Protein AF-A0A7Y5T7Y7-F1 (afdb_monomer)

Radius of gyration: 18.77 Å; Cα contacts (8 Å, |Δi|>4): 99; chains: 1; bounding box: 41×25×49 Å

Solvent-accessible surface area (backbone atoms only — not comparable to full-atom values): 6641 Å² total; per-residue (Å²): 100,53,98,86,39,34,34,74,45,73,73,68,76,51,63,63,71,67,48,36,70,81,38,70,51,68,69,60,36,52,52,50,70,69,69,60,67,64,47,48,48,66,68,77,69,56,80,81,86,75,62,89,66,59,87,74,51,60,37,68,46,81,32,44,36,73,90,41,55,69,57,53,51,53,39,47,75,70,59,25,42,71,49,72,44,92,44,49,95,63,30,68,75,76,43,46,64,69,50,46,50,50,66,74,70,52,72,59,66

Nearest PDB structures (foldseek):
  6vh5-assembly1_C  TM=4.981E-01  e=1.966E+00  Brucella abortus 2308
  3cq5-assembly2_C  TM=6.087E-01  e=5.680E+00  unclassified

pLDDT: mean 92.44, std 6.22, range [58.44, 97.88]

Sequence (109 aa):
ADADGLLPPWTEWWPSEDTAVLLPDGTVRAAVEREQ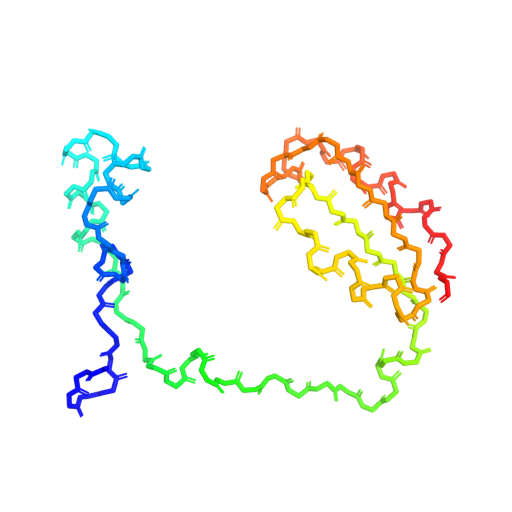RRLPLAYFEAAVPSPPGWRDLPAAYLAFGEAYAEETARARASGWRVEVLPGEHLHLVVDPEAVADFVVDAPAG

Secondary structure (DSSP, 8-state):
--TTSBPPPGGGSS-HHHHHHH--SHHHHHHHHHHPPP-BHHHHSPPPPPPTTGGGS--EEEEESGGGHHHHHHHHHTT-EEEEES--TTHHHH-HHHHHHHHHH----

Mean predicted aligned error: 5.29 Å

Foldseek 3Di:
DPPVQWDQFPCPPDPVVVSCVVVVDPVSVVVCNVPTDTDGPCVVVDDDDDPPCNLVDFAAEEAAPCPCVVVQVVCVVSVWHYDYDPHDPVRCVVCVPVVVCCVVPGDGD

Structure (mmCIF, N/CA/C/O backbone):
data_AF-A0A7Y5T7Y7-F1
#
_entry.id   AF-A0A7Y5T7Y7-F1
#
loop_
_atom_site.group_PDB
_atom_site.id
_atom_site.type_symbol
_atom_site.label_atom_id
_atom_site.label_alt_id
_atom_site.label_comp_id
_atom_site.label_asym_id
_atom_site.label_entity_id
_atom_site.label_seq_id
_atom_site.pdbx_PDB_ins_code
_atom_site.Cartn_x
_atom_site.Cartn_y
_atom_site.Cartn_z
_atom_site.occupancy
_atom_site.B_iso_or_equiv
_atom_site.auth_seq_id
_atom_site.auth_comp_id
_atom_site.auth_asym_id
_atom_site.auth_atom_id
_atom_site.pdbx_PDB_model_num
ATOM 1 N N . ALA A 1 1 ? -5.429 -4.605 -21.179 1.00 90.50 1 ALA A N 1
ATOM 2 C CA . ALA A 1 1 ? -4.844 -5.960 -21.206 1.00 90.50 1 ALA A CA 1
ATOM 3 C C . ALA A 1 1 ? -4.756 -6.430 -22.652 1.00 90.50 1 ALA A C 1
ATOM 5 O O . ALA A 1 1 ? -5.496 -5.904 -23.478 1.00 90.50 1 ALA A O 1
ATOM 6 N N . ASP A 1 2 ? -3.846 -7.350 -22.964 1.00 96.12 2 ASP A N 1
ATOM 7 C CA . ASP A 1 2 ? -3.784 -7.996 -24.280 1.00 96.12 2 ASP A CA 1
ATOM 8 C C . ASP A 1 2 ? -4.859 -9.091 -24.437 1.00 96.12 2 ASP A C 1
ATOM 10 O O . ASP A 1 2 ? -5.744 -9.236 -23.590 1.00 96.12 2 ASP A O 1
ATOM 14 N N . ALA A 1 3 ? -4.793 -9.851 -25.534 1.00 96.62 3 ALA A N 1
ATOM 15 C CA . ALA A 1 3 ? -5.730 -10.937 -25.825 1.00 96.62 3 ALA A CA 1
ATOM 16 C C . ALA A 1 3 ? -5.696 -12.079 -24.789 1.00 96.62 3 ALA A C 1
ATOM 18 O O . ALA A 1 3 ? -6.695 -12.778 -24.639 1.00 96.62 3 ALA A O 1
ATOM 19 N N . ASP A 1 4 ? -4.593 -12.226 -24.050 1.00 96.06 4 ASP A N 1
ATOM 20 C CA . ASP A 1 4 ? -4.425 -13.220 -22.984 1.00 96.06 4 ASP A CA 1
ATOM 21 C C . ASP A 1 4 ? -4.835 -12.670 -21.603 1.00 96.06 4 ASP A C 1
ATOM 23 O O . ASP A 1 4 ? -4.689 -13.340 -20.579 1.00 96.06 4 ASP A O 1
ATOM 27 N N . GLY A 1 5 ? -5.353 -11.437 -21.544 1.00 97.25 5 GLY A N 1
ATOM 28 C CA . GLY A 1 5 ? -5.786 -10.798 -20.303 1.00 97.25 5 GLY A CA 1
ATOM 29 C C . GLY A 1 5 ? -4.637 -10.279 -19.435 1.00 97.25 5 GLY A C 1
ATOM 30 O O . GLY A 1 5 ? -4.870 -9.886 -18.290 1.00 97.25 5 GLY A O 1
ATOM 31 N N . LEU A 1 6 ? -3.410 -10.224 -19.958 1.00 97.88 6 LEU A N 1
ATOM 32 C CA . LEU A 1 6 ? -2.242 -9.714 -19.245 1.00 97.88 6 LEU A CA 1
ATOM 33 C C . LEU A 1 6 ? -2.106 -8.200 -19.433 1.00 97.88 6 LEU A C 1
ATOM 35 O O . LEU A 1 6 ? -2.220 -7.662 -20.539 1.00 97.88 6 LEU A O 1
ATOM 39 N N . LEU A 1 7 ? -1.824 -7.486 -18.347 1.00 97.31 7 LEU A N 1
ATOM 40 C CA . LEU A 1 7 ? -1.455 -6.074 -18.410 1.00 97.31 7 LEU A CA 1
ATOM 41 C C . LEU A 1 7 ? -0.056 -5.907 -19.026 1.00 97.31 7 LEU A C 1
ATOM 43 O O . LEU A 1 7 ? 0.743 -6.856 -19.023 1.00 97.31 7 LEU A O 1
ATOM 47 N N . PRO A 1 8 ? 0.260 -4.728 -19.596 1.00 95.69 8 PRO A N 1
ATOM 48 C CA . PRO A 1 8 ? 1.652 -4.388 -19.850 1.00 95.69 8 PRO A CA 1
ATOM 49 C C . PRO A 1 8 ? 2.433 -4.426 -18.526 1.00 95.69 8 PRO A C 1
ATOM 51 O O . PRO A 1 8 ? 1.829 -4.432 -17.446 1.00 95.69 8 PRO A O 1
ATOM 54 N N . PRO A 1 9 ? 3.764 -4.499 -18.568 1.00 95.19 9 PRO A N 1
ATOM 55 C CA . PRO A 1 9 ? 4.556 -4.392 -17.356 1.00 95.19 9 PRO A CA 1
ATOM 56 C C . PRO A 1 9 ? 4.317 -3.069 -16.612 1.00 95.19 9 PRO A C 1
ATOM 58 O O . PRO A 1 9 ? 3.929 -2.074 -17.222 1.00 95.19 9 PRO A O 1
ATOM 61 N N . TRP A 1 10 ? 4.533 -3.051 -15.295 1.00 93.88 10 TRP A N 1
ATOM 62 C CA . TRP A 1 10 ? 4.133 -1.908 -14.463 1.00 93.88 10 TRP A CA 1
ATOM 63 C C . TRP A 1 10 ? 4.882 -0.614 -14.801 1.00 93.88 10 TRP A C 1
ATOM 65 O O . TRP A 1 10 ? 4.318 0.466 -14.650 1.00 93.88 10 TRP A O 1
ATOM 75 N N . THR A 1 11 ? 6.107 -0.706 -15.327 1.00 93.94 11 THR A N 1
ATOM 76 C CA . THR A 1 11 ? 6.885 0.461 -15.776 1.00 93.94 11 THR A CA 1
ATOM 77 C C . THR A 1 11 ? 6.258 1.190 -16.969 1.00 93.94 11 THR A C 1
ATOM 79 O O . THR A 1 11 ? 6.664 2.302 -17.280 1.00 93.94 11 THR A O 1
ATOM 82 N N . GLU A 1 12 ? 5.283 0.576 -17.647 1.00 94.06 12 GLU A N 1
ATOM 83 C CA . GLU A 1 12 ? 4.546 1.160 -18.776 1.00 94.06 12 GLU A CA 1
ATOM 84 C C . GLU A 1 12 ? 3.142 1.654 -18.383 1.00 94.06 12 GLU A C 1
ATOM 86 O O . GLU A 1 12 ? 2.377 2.094 -19.240 1.00 94.06 12 GLU A O 1
ATOM 91 N N . TRP A 1 13 ? 2.750 1.555 -17.107 1.00 93.31 13 TRP A N 1
ATOM 92 C CA . TRP A 1 13 ? 1.417 1.993 -16.662 1.00 93.31 13 TRP A CA 1
ATOM 93 C C . TRP A 1 13 ? 1.299 3.512 -16.545 1.00 93.31 13 TRP A C 1
ATOM 95 O O . TRP A 1 13 ? 0.198 4.055 -16.629 1.00 93.31 13 TRP A O 1
ATOM 105 N N . TRP A 1 14 ? 2.435 4.180 -16.374 1.00 91.38 14 TRP A N 1
ATOM 106 C CA . TRP A 1 14 ? 2.567 5.628 -16.304 1.00 91.38 14 TRP A CA 1
ATOM 107 C C . TRP A 1 14 ? 3.475 6.127 -17.428 1.00 91.38 14 TRP A C 1
ATOM 109 O O . TRP A 1 14 ? 4.205 5.334 -18.033 1.00 91.38 14 TRP A O 1
ATOM 119 N N . PRO A 1 15 ? 3.462 7.437 -17.713 1.00 93.19 15 PRO A N 1
ATOM 120 C CA . PRO A 1 15 ? 4.460 8.044 -18.576 1.00 93.19 15 PRO A CA 1
ATOM 121 C C . PRO A 1 15 ? 5.891 7.702 -18.130 1.00 93.19 15 PRO A C 1
ATOM 123 O O . PRO A 1 15 ? 6.197 7.570 -16.941 1.00 93.19 15 PRO A O 1
ATOM 126 N N . SER A 1 16 ? 6.788 7.547 -19.103 1.00 89.00 16 SER A N 1
ATOM 127 C CA . SER A 1 16 ? 8.169 7.109 -18.856 1.00 89.00 16 SER A CA 1
ATOM 128 C C . SER A 1 16 ? 8.946 8.055 -17.934 1.00 89.00 16 SER A C 1
ATOM 130 O O . SER A 1 16 ? 9.820 7.617 -17.189 1.00 89.00 16 SER A O 1
ATOM 132 N N . GLU A 1 17 ? 8.613 9.343 -17.970 1.00 91.88 17 GLU A N 1
ATOM 133 C CA . GLU A 1 17 ? 9.179 10.401 -17.143 1.00 91.88 17 GLU A CA 1
ATOM 134 C C . GLU A 1 17 ? 8.902 10.189 -15.652 1.00 91.88 17 GLU A C 1
ATOM 136 O O . GLU A 1 17 ? 9.811 10.378 -14.847 1.00 91.88 17 GLU A O 1
ATOM 141 N N . ASP A 1 18 ? 7.713 9.704 -15.287 1.00 91.50 18 ASP A N 1
ATOM 142 C CA . ASP A 1 18 ? 7.339 9.450 -13.893 1.00 91.50 18 ASP A CA 1
ATOM 143 C C . ASP A 1 18 ? 8.122 8.253 -13.342 1.00 91.50 18 ASP A C 1
ATOM 145 O O . ASP A 1 18 ? 8.667 8.283 -12.237 1.00 91.50 18 ASP A O 1
ATOM 149 N N . THR A 1 19 ? 8.271 7.207 -14.158 1.00 89.88 19 THR A N 1
ATOM 150 C CA . THR A 1 19 ? 9.035 6.009 -13.780 1.00 89.88 19 THR A CA 1
ATOM 151 C C . THR A 1 19 ? 10.545 6.283 -13.756 1.00 89.88 19 THR A C 1
ATOM 153 O O . THR A 1 19 ? 11.270 5.732 -12.925 1.00 89.88 19 THR A O 1
ATOM 156 N N . ALA A 1 20 ? 11.043 7.172 -14.622 1.00 90.31 20 ALA A N 1
ATOM 157 C CA . ALA A 1 20 ? 12.448 7.574 -14.657 1.00 90.31 20 ALA A CA 1
ATOM 158 C C . ALA A 1 20 ? 12.904 8.286 -13.376 1.00 90.31 20 ALA A C 1
ATOM 160 O O . ALA A 1 20 ? 14.073 8.174 -13.013 1.00 90.31 20 ALA A O 1
ATOM 161 N N . VAL A 1 21 ? 12.003 8.983 -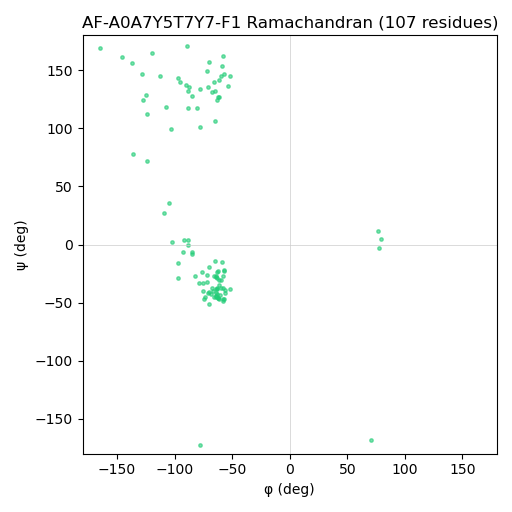12.677 1.00 92.69 21 VAL A N 1
ATOM 162 C CA . VAL A 1 21 ? 12.309 9.601 -11.376 1.00 92.69 21 VAL A CA 1
ATOM 163 C C . VAL A 1 21 ? 12.565 8.536 -10.304 1.00 92.69 21 VAL A C 1
ATOM 165 O O . VAL A 1 21 ? 13.458 8.706 -9.477 1.00 92.69 21 VAL A O 1
ATOM 168 N N . LEU A 1 22 ? 11.827 7.420 -10.339 1.00 90.44 22 LEU A N 1
ATOM 169 C CA . LEU A 1 22 ? 11.987 6.305 -9.396 1.00 90.44 22 LEU A CA 1
ATOM 170 C C . LEU A 1 22 ? 13.227 5.451 -9.699 1.00 90.44 22 LEU A C 1
ATOM 172 O O . LEU A 1 22 ? 13.860 4.925 -8.785 1.00 90.44 22 LEU A O 1
ATOM 176 N N . LEU A 1 23 ? 13.576 5.315 -10.982 1.00 92.81 23 LEU A N 1
ATOM 177 C CA . LEU A 1 23 ? 14.709 4.525 -11.473 1.00 92.81 23 LEU A CA 1
ATOM 178 C C . LEU A 1 23 ? 15.650 5.410 -12.318 1.00 92.81 23 LEU A C 1
ATOM 180 O O . LEU A 1 23 ? 15.685 5.271 -13.546 1.00 92.81 23 LEU A O 1
ATOM 184 N N . PRO A 1 24 ? 16.410 6.330 -11.688 1.00 94.44 24 PRO A N 1
ATOM 185 C CA . PRO A 1 24 ? 17.205 7.327 -12.409 1.00 94.44 24 PRO A CA 1
ATOM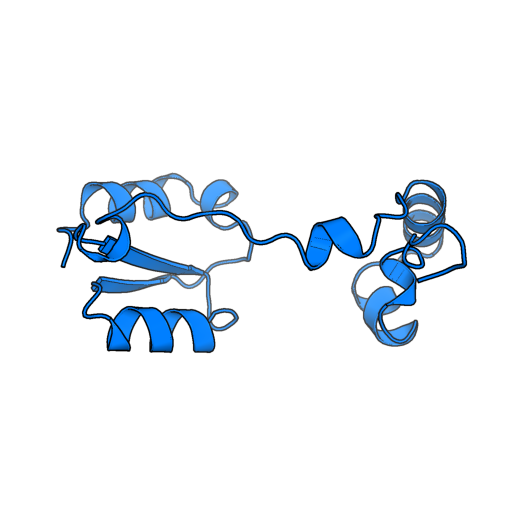 186 C C . PRO A 1 24 ? 18.429 6.732 -13.116 1.00 94.44 24 PRO A C 1
ATOM 188 O O . PRO A 1 24 ? 18.896 7.275 -14.118 1.00 94.44 24 PRO A O 1
ATOM 191 N N . ASP A 1 25 ? 18.956 5.612 -12.616 1.00 96.25 25 ASP A N 1
ATOM 192 C CA . ASP A 1 25 ? 20.045 4.886 -13.264 1.00 96.25 25 ASP A CA 1
ATOM 193 C C . ASP A 1 25 ? 19.494 4.018 -14.405 1.00 96.25 25 ASP A C 1
ATOM 195 O O . ASP A 1 25 ? 18.716 3.087 -14.187 1.00 96.25 25 ASP A O 1
ATOM 199 N N . GLY A 1 26 ? 19.925 4.303 -15.637 1.00 92.06 26 GLY A N 1
ATOM 200 C CA . GLY A 1 26 ? 19.449 3.597 -16.828 1.00 92.06 26 GLY A CA 1
ATOM 201 C C . GLY A 1 26 ? 19.805 2.107 -16.870 1.00 92.06 26 GLY A C 1
ATOM 202 O O . GLY A 1 26 ? 19.058 1.328 -17.459 1.00 92.06 26 GLY A O 1
ATOM 203 N N . THR A 1 27 ? 20.900 1.691 -16.229 1.00 96.06 27 THR A N 1
ATOM 204 C CA . THR A 1 27 ? 21.292 0.276 -16.128 1.00 96.06 27 THR A CA 1
ATOM 205 C C . THR A 1 27 ? 20.383 -0.456 -15.150 1.00 96.06 27 THR A C 1
ATOM 207 O O . THR A 1 27 ? 19.892 -1.542 -15.460 1.00 96.06 27 THR A O 1
ATOM 210 N N . VAL A 1 28 ? 20.117 0.150 -13.988 1.00 95.19 28 VAL A N 1
ATOM 211 C CA . VAL A 1 28 ? 19.177 -0.397 -12.997 1.00 95.19 28 VAL A CA 1
ATOM 212 C C . VAL A 1 28 ? 17.772 -0.466 -13.586 1.00 95.19 28 VAL A C 1
ATOM 214 O O . VAL A 1 28 ? 17.122 -1.505 -13.492 1.00 95.19 28 VAL A O 1
ATOM 217 N N . ARG A 1 29 ? 17.321 0.599 -14.256 1.00 93.88 29 ARG A N 1
ATOM 218 C CA . ARG A 1 29 ? 16.008 0.638 -14.902 1.00 93.88 29 ARG A CA 1
ATOM 219 C C . ARG A 1 29 ? 15.847 -0.476 -15.934 1.00 93.88 29 ARG A C 1
ATOM 221 O O . ARG A 1 29 ? 14.878 -1.222 -15.859 1.00 93.88 29 ARG A O 1
ATOM 228 N N . ALA A 1 30 ? 16.824 -0.655 -16.823 1.00 92.94 30 ALA A N 1
ATOM 229 C CA . ALA A 1 30 ? 16.791 -1.727 -17.817 1.00 92.94 30 ALA A CA 1
ATOM 230 C C . ALA A 1 30 ? 16.759 -3.129 -17.176 1.00 92.94 30 ALA A C 1
ATOM 232 O O . ALA A 1 30 ? 16.113 -4.039 -17.698 1.00 92.94 30 ALA A O 1
ATOM 233 N N . ALA A 1 31 ? 17.437 -3.322 -16.039 1.00 96.06 31 ALA A N 1
ATOM 234 C CA . ALA A 1 31 ? 17.374 -4.581 -15.301 1.00 96.06 31 ALA A CA 1
ATOM 235 C C . ALA A 1 31 ? 15.966 -4.837 -14.731 1.00 96.06 31 ALA A C 1
ATOM 237 O O . ALA A 1 31 ? 15.427 -5.929 -14.916 1.00 96.06 31 ALA A O 1
ATOM 238 N N . VAL A 1 32 ? 15.342 -3.823 -14.120 1.00 95.06 32 VAL A N 1
ATOM 239 C CA . VAL 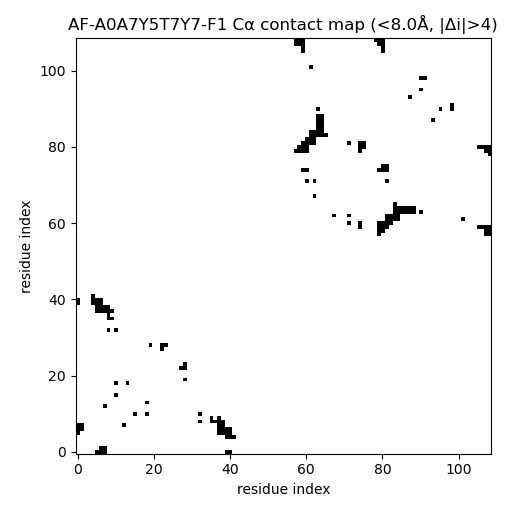A 1 32 ? 13.965 -3.898 -13.598 1.00 95.06 32 VAL A CA 1
ATOM 240 C C . VAL A 1 32 ? 12.960 -4.176 -14.719 1.00 95.06 32 VAL A C 1
ATOM 242 O O . VAL A 1 32 ? 12.139 -5.085 -14.597 1.00 95.06 32 VAL A O 1
ATOM 245 N N . GLU A 1 33 ? 13.062 -3.452 -15.835 1.00 93.81 33 GLU A N 1
ATOM 246 C CA . GLU A 1 33 ? 12.177 -3.600 -16.996 1.00 93.81 33 GLU A CA 1
ATOM 247 C C . GLU A 1 33 ? 12.243 -4.999 -17.625 1.00 93.81 33 GLU A C 1
ATOM 249 O O . GLU A 1 33 ? 11.252 -5.490 -18.169 1.00 93.81 33 GLU A O 1
ATOM 254 N N . ARG A 1 34 ? 13.401 -5.660 -17.538 1.00 95.25 34 ARG A N 1
ATOM 255 C CA . ARG A 1 34 ? 13.604 -7.025 -18.036 1.00 95.25 34 ARG A CA 1
ATOM 256 C C . ARG A 1 34 ? 13.049 -8.094 -17.090 1.00 95.25 34 ARG A C 1
ATOM 258 O O . ARG A 1 34 ? 12.647 -9.159 -17.551 1.00 95.25 34 ARG A O 1
ATOM 265 N N . GLU A 1 35 ? 13.082 -7.854 -15.782 1.00 96.50 35 GLU A N 1
ATOM 266 C CA . GLU A 1 35 ? 12.766 -8.861 -14.754 1.00 96.50 35 GLU A CA 1
ATOM 267 C C . GLU A 1 35 ? 11.326 -8.785 -14.230 1.00 96.50 35 GLU A C 1
ATOM 269 O O . GLU A 1 35 ? 10.826 -9.733 -13.616 1.00 96.50 35 GLU A O 1
ATOM 274 N N . GLN A 1 36 ? 10.637 -7.678 -14.489 1.00 95.12 36 GLN A N 1
ATOM 275 C CA . GLN A 1 36 ? 9.245 -7.482 -14.108 1.00 95.12 36 GLN A CA 1
ATOM 276 C C . GLN A 1 36 ? 8.300 -8.519 -14.724 1.00 95.12 36 GLN A C 1
ATOM 278 O O . GLN A 1 36 ? 8.431 -8.963 -15.866 1.00 95.12 36 GLN A O 1
ATOM 283 N N . ARG A 1 37 ? 7.280 -8.878 -13.945 1.00 94.19 37 ARG A N 1
ATOM 284 C CA . ARG A 1 37 ? 6.235 -9.804 -14.376 1.00 94.19 37 ARG A CA 1
ATOM 285 C C . ARG A 1 37 ? 5.042 -9.035 -14.912 1.00 94.19 37 ARG A C 1
ATOM 287 O O . ARG A 1 37 ? 4.604 -8.053 -14.318 1.00 94.19 37 ARG A O 1
ATOM 294 N N . ARG A 1 38 ? 4.466 -9.549 -15.994 1.00 95.69 38 ARG A N 1
ATOM 295 C CA . ARG A 1 38 ? 3.125 -9.163 -16.431 1.00 95.69 38 ARG A CA 1
ATOM 296 C C . ARG A 1 38 ? 2.108 -9.881 -15.554 1.00 95.69 38 ARG A C 1
ATOM 298 O O . ARG A 1 38 ? 2.245 -11.079 -15.307 1.00 95.69 38 ARG A O 1
ATOM 305 N N . LEU A 1 39 ? 1.107 -9.150 -15.082 1.00 96.12 39 LEU A N 1
ATOM 306 C CA . LEU A 1 39 ? 0.057 -9.683 -14.219 1.00 96.12 39 LEU A CA 1
ATOM 307 C C . LEU A 1 39 ? -1.291 -9.675 -14.956 1.00 96.12 39 LEU A C 1
ATOM 309 O O . LEU A 1 39 ? -1.539 -8.762 -15.751 1.00 96.12 39 LEU A O 1
ATOM 313 N N . PRO A 1 40 ? -2.166 -10.671 -14.725 1.00 97.00 40 PRO A N 1
ATOM 314 C CA . PRO A 1 40 ? -3.514 -10.662 -15.282 1.00 97.00 40 PRO A CA 1
ATOM 315 C C . PRO A 1 40 ? -4.311 -9.457 -14.777 1.00 97.00 40 PRO A C 1
ATOM 317 O O . PRO A 1 40 ? -4.243 -9.140 -13.592 1.00 97.00 40 PRO A O 1
ATOM 320 N N . LEU A 1 41 ? -5.136 -8.838 -15.625 1.00 96.12 41 LEU A N 1
ATOM 321 C CA . LEU A 1 41 ? -6.080 -7.801 -15.181 1.00 96.12 41 LEU A CA 1
ATOM 322 C C . LEU A 1 41 ? -6.997 -8.326 -14.063 1.00 96.12 41 LEU A C 1
ATOM 324 O O . LEU A 1 41 ? -7.212 -7.644 -13.064 1.00 96.12 41 LEU A O 1
ATOM 328 N N . ALA A 1 42 ? -7.425 -9.587 -14.177 1.00 96.00 42 ALA A N 1
ATOM 329 C CA . ALA A 1 42 ? -8.255 -10.261 -13.182 1.00 96.00 42 ALA A CA 1
ATOM 330 C C . ALA A 1 42 ? -7.630 -10.306 -11.774 1.00 96.00 42 ALA A C 1
ATOM 332 O O . ALA A 1 42 ? -8.361 -10.441 -10.800 1.00 96.00 42 ALA A O 1
ATOM 333 N N . TYR A 1 43 ? -6.302 -10.182 -11.643 1.00 94.06 43 TYR A N 1
ATOM 334 C CA . TYR A 1 43 ? -5.646 -10.070 -10.338 1.00 94.06 43 TYR A CA 1
ATOM 335 C C . TYR A 1 43 ? -6.013 -8.758 -9.626 1.00 94.06 43 TYR A C 1
ATOM 337 O O . TYR A 1 43 ? -6.245 -8.762 -8.423 1.00 94.06 43 TYR A O 1
ATOM 345 N N . PHE A 1 44 ? -6.099 -7.648 -10.365 1.00 92.94 44 PHE A N 1
ATOM 346 C CA . PHE A 1 44 ? -6.412 -6.321 -9.817 1.00 92.94 44 PHE A CA 1
ATOM 347 C C . PHE A 1 44 ? -7.911 -6.092 -9.628 1.00 92.94 44 PHE A C 1
ATOM 349 O O . PHE A 1 44 ? -8.312 -5.322 -8.763 1.00 92.94 44 PHE A O 1
ATOM 356 N N . GLU A 1 45 ? -8.739 -6.773 -10.418 1.00 94.62 45 GLU A N 1
ATOM 357 C CA . GLU A 1 45 ? -10.200 -6.737 -10.286 1.00 94.62 45 GLU A CA 1
ATOM 358 C C . GLU A 1 45 ? -10.729 -7.744 -9.252 1.00 94.62 45 GLU A C 1
ATOM 360 O O . GLU A 1 45 ? -11.922 -7.754 -8.940 1.00 94.62 45 GLU A O 1
ATOM 365 N N . ALA A 1 46 ? -9.860 -8.605 -8.714 1.00 94.69 46 ALA A N 1
ATOM 366 C CA . ALA A 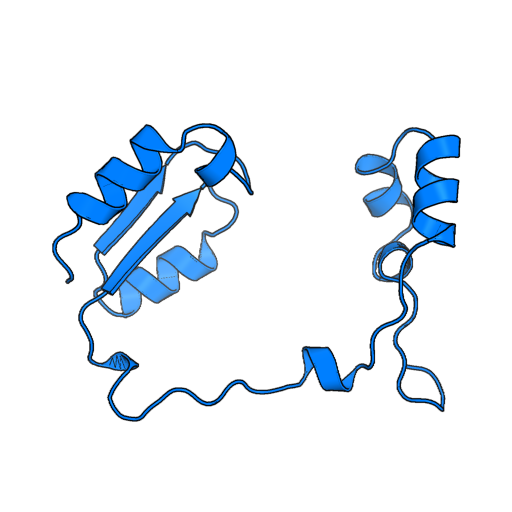1 46 ? -10.251 -9.609 -7.740 1.00 94.69 46 ALA A CA 1
ATOM 367 C C . ALA A 1 46 ? -10.782 -8.957 -6.455 1.00 94.69 46 ALA A C 1
ATOM 369 O O . ALA A 1 46 ? -10.094 -8.195 -5.776 1.00 94.69 46 ALA A O 1
ATOM 370 N N . ALA A 1 47 ? -12.005 -9.322 -6.074 1.00 91.94 47 ALA A N 1
ATOM 371 C CA . ALA A 1 47 ? -12.564 -8.966 -4.780 1.00 91.94 47 ALA A CA 1
ATOM 372 C C . ALA A 1 47 ? -12.128 -9.984 -3.717 1.00 91.94 47 ALA A C 1
ATOM 374 O O . ALA A 1 47 ? -12.340 -11.188 -3.873 1.00 91.94 47 ALA A O 1
ATOM 375 N N . VAL A 1 48 ? -11.570 -9.501 -2.605 1.00 89.56 48 VAL A N 1
ATOM 376 C CA . VAL A 1 48 ? -11.281 -10.336 -1.431 1.00 89.56 48 VAL A CA 1
ATOM 377 C C . VAL A 1 48 ? -12.517 -10.345 -0.524 1.00 89.56 48 VAL A C 1
ATOM 379 O O . VAL A 1 48 ? -12.915 -9.282 -0.038 1.00 89.56 48 VAL A O 1
ATOM 382 N N . PRO A 1 49 ? -13.160 -11.505 -0.288 1.00 89.19 49 PRO A N 1
ATOM 383 C CA . PRO A 1 49 ? -14.339 -11.564 0.563 1.00 89.19 49 PRO A CA 1
ATOM 384 C C . PRO A 1 49 ? -13.965 -11.249 2.014 1.00 89.19 49 PRO A C 1
ATOM 386 O O . PRO A 1 49 ? -13.029 -11.820 2.571 1.00 89.19 49 PRO A O 1
ATOM 389 N N . SER A 1 50 ? -14.729 -10.355 2.638 1.00 87.94 50 SER A N 1
ATOM 390 C CA . SER A 1 50 ? -14.602 -10.055 4.062 1.00 87.94 50 SER A CA 1
ATOM 391 C C . SER A 1 50 ? -15.495 -11.009 4.869 1.00 87.94 50 SER A C 1
ATOM 393 O O . SER A 1 50 ? -16.664 -11.179 4.502 1.00 87.94 50 SER A O 1
ATOM 395 N N . PRO A 1 51 ? -14.988 -11.645 5.942 1.00 90.94 51 PRO A N 1
ATOM 396 C CA . PRO A 1 51 ? -15.814 -12.474 6.812 1.00 90.94 51 PRO A CA 1
ATOM 397 C C . PRO A 1 51 ? -17.004 -11.686 7.394 1.00 90.94 51 PRO A C 1
ATOM 399 O O . PRO A 1 51 ? -16.867 -10.491 7.676 1.00 90.94 51 PRO A O 1
ATOM 402 N N . PRO A 1 52 ? -18.169 -12.322 7.618 1.00 91.94 52 PRO A N 1
ATOM 403 C CA . PRO A 1 52 ? -19.288 -11.674 8.298 1.00 91.94 52 PRO A CA 1
ATOM 404 C C . PRO A 1 52 ? -18.867 -11.079 9.650 1.00 91.94 52 PRO A C 1
ATOM 406 O O . PRO A 1 52 ? -18.145 -11.723 10.408 1.00 91.94 52 PRO A O 1
ATOM 409 N N . GLY A 1 53 ? -19.313 -9.856 9.945 1.00 89.38 53 GLY A N 1
ATOM 410 C CA . GLY A 1 53 ? -18.994 -9.146 11.192 1.00 89.38 53 GLY A CA 1
ATOM 411 C C . GLY A 1 53 ? -17.597 -8.518 11.253 1.00 89.38 53 GLY A C 1
ATOM 412 O O . GLY A 1 53 ? -17.292 -7.828 12.217 1.00 89.38 53 GLY A O 1
ATOM 413 N N . TRP A 1 54 ? -16.748 -8.689 10.229 1.00 87.81 54 TRP A N 1
ATOM 414 C CA . TRP A 1 54 ? -15.390 -8.124 10.221 1.00 87.81 54 TRP A CA 1
ATOM 415 C C . TRP A 1 54 ? -15.367 -6.599 10.387 1.00 87.81 54 TRP A C 1
ATOM 417 O O . TRP A 1 54 ? -14.494 -6.062 11.057 1.00 87.81 54 TRP A O 1
ATOM 427 N N . ARG A 1 55 ? -16.340 -5.900 9.792 1.00 84.19 55 ARG A N 1
ATOM 428 C CA . ARG A 1 55 ? -16.458 -4.435 9.890 1.00 84.19 55 ARG A CA 1
ATOM 429 C C . ARG A 1 55 ? -16.878 -3.941 11.273 1.00 84.19 55 ARG A C 1
ATOM 431 O O . ARG A 1 55 ? -16.673 -2.767 11.552 1.00 84.19 55 ARG A O 1
ATOM 438 N N . ASP A 1 56 ? -17.461 -4.813 12.090 1.00 86.25 56 ASP A N 1
ATOM 439 C CA . ASP A 1 56 ? -17.965 -4.473 13.422 1.00 86.25 56 ASP A CA 1
ATOM 440 C C . ASP A 1 56 ? -16.908 -4.717 14.511 1.00 86.25 56 ASP A C 1
ATOM 442 O O . ASP A 1 56 ? -17.127 -4.392 15.677 1.00 86.25 56 ASP A O 1
ATOM 446 N N . LEU A 1 57 ? -15.765 -5.314 14.149 1.00 88.00 57 LEU A N 1
ATOM 447 C CA . LEU A 1 57 ? -14.638 -5.463 15.058 1.00 88.00 57 LEU A CA 1
ATOM 448 C C . LEU A 1 57 ? -14.003 -4.092 15.300 1.00 88.00 57 LEU A C 1
ATOM 450 O O . LEU A 1 57 ? -13.786 -3.347 14.339 1.00 88.00 57 LEU A O 1
ATOM 454 N N . PRO A 1 58 ? -13.672 -3.764 16.557 1.00 89.38 58 PRO A N 1
ATOM 455 C CA . PRO A 1 58 ? -13.044 -2.494 16.844 1.00 89.38 58 PRO A CA 1
ATOM 456 C C . PRO A 1 58 ? -11.653 -2.465 16.199 1.00 89.38 58 PRO A C 1
ATOM 458 O O . PRO A 1 58 ? -10.929 -3.468 16.169 1.00 89.38 58 PRO A O 1
ATOM 461 N N . ALA A 1 59 ? -11.297 -1.311 15.643 1.00 91.81 59 ALA A N 1
ATOM 462 C CA . ALA A 1 59 ? -10.135 -1.171 14.775 1.00 91.81 59 ALA A CA 1
ATOM 463 C C . ALA A 1 59 ? -9.458 0.195 14.927 1.00 91.81 59 ALA A C 1
ATOM 465 O O . ALA A 1 59 ? -10.029 1.170 15.422 1.00 91.81 59 ALA A O 1
ATOM 466 N N . ALA A 1 60 ? -8.205 0.247 14.484 1.00 94.25 60 ALA A N 1
ATOM 467 C CA . ALA A 1 60 ? -7.390 1.448 14.434 1.00 94.25 60 ALA A CA 1
ATOM 468 C C . ALA A 1 60 ? -6.627 1.504 13.104 1.00 94.25 60 ALA A C 1
ATOM 470 O O . ALA A 1 60 ? -6.396 0.479 12.462 1.00 94.25 60 ALA A O 1
ATOM 471 N N . TYR A 1 61 ? -6.237 2.708 12.693 1.00 94.75 61 TYR A N 1
ATOM 472 C CA . TYR A 1 61 ? -5.468 2.956 11.479 1.00 94.75 61 TYR A CA 1
ATOM 473 C C . TYR A 1 61 ? -4.223 3.787 11.794 1.00 94.75 61 TYR 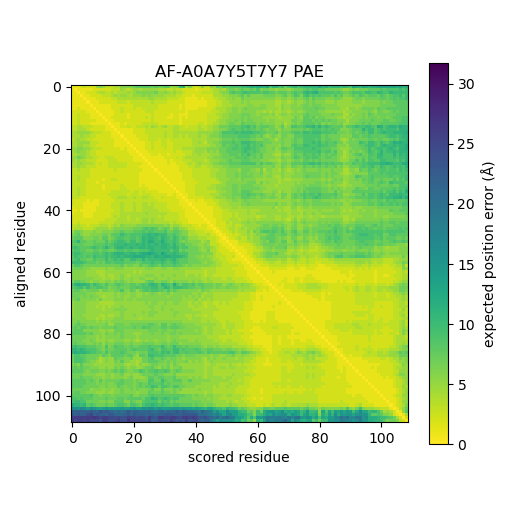A C 1
ATOM 475 O O . TYR A 1 61 ? -4.330 4.891 12.329 1.00 94.75 61 TYR A O 1
ATOM 483 N N . LEU A 1 62 ? -3.055 3.270 11.417 1.00 95.50 62 LEU A N 1
ATOM 484 C CA . LEU A 1 62 ? -1.779 3.976 11.483 1.00 95.50 62 LEU A CA 1
ATOM 485 C C . LEU A 1 62 ? -1.337 4.349 10.070 1.00 95.50 62 LEU A C 1
ATOM 487 O O . LEU A 1 62 ? -1.118 3.470 9.239 1.00 95.50 62 LEU A O 1
ATOM 491 N N . ALA A 1 63 ? -1.208 5.642 9.795 1.00 96.62 63 ALA A N 1
ATOM 492 C CA . ALA A 1 63 ? -0.657 6.144 8.542 1.00 96.62 63 ALA A CA 1
ATOM 493 C C . ALA A 1 63 ? 0.825 6.497 8.694 1.00 96.62 63 ALA A C 1
ATOM 495 O O . ALA A 1 63 ? 1.225 7.067 9.711 1.00 96.62 63 ALA A O 1
ATOM 496 N N . PHE A 1 64 ? 1.612 6.238 7.648 1.00 96.25 64 PHE A N 1
ATOM 497 C CA . PHE A 1 64 ? 2.990 6.717 7.532 1.00 96.25 64 PHE A CA 1
ATOM 498 C C . PHE A 1 64 ? 3.032 7.899 6.560 1.00 96.25 64 PHE A C 1
ATOM 500 O O . PHE A 1 64 ? 2.968 7.727 5.343 1.00 96.25 64 PHE A O 1
ATOM 507 N N . GLY A 1 65 ? 3.060 9.109 7.116 1.00 93.38 65 GLY A N 1
ATOM 508 C CA . GLY A 1 65 ? 2.997 10.356 6.361 1.00 93.38 65 GLY A CA 1
ATOM 509 C C . GLY A 1 65 ? 1.627 10.651 5.734 1.00 93.38 65 GLY A C 1
ATOM 510 O O . GLY A 1 65 ? 0.608 10.029 6.040 1.00 93.38 65 GLY A O 1
ATOM 511 N N . GLU A 1 66 ? 1.606 11.647 4.846 1.00 92.69 66 GLU A N 1
ATOM 512 C CA . GLU A 1 66 ? 0.375 12.201 4.255 1.00 92.69 66 GLU A CA 1
ATOM 513 C C . GLU A 1 66 ? -0.140 11.426 3.035 1.00 92.69 66 GLU A C 1
ATOM 515 O O . GLU A 1 66 ? -1.262 11.661 2.587 1.00 92.69 66 GLU A O 1
ATOM 520 N N . ALA A 1 67 ? 0.635 10.463 2.524 1.00 92.56 67 ALA A N 1
ATOM 521 C CA . ALA A 1 67 ? 0.276 9.664 1.348 1.00 92.56 67 ALA A CA 1
ATOM 522 C C . ALA A 1 67 ? -1.038 8.872 1.512 1.00 92.56 67 ALA A C 1
ATOM 524 O O . ALA A 1 67 ? -1.603 8.418 0.524 1.00 92.56 67 ALA A O 1
ATOM 525 N N . TYR A 1 68 ? -1.531 8.737 2.747 1.00 94.38 68 TYR A N 1
ATOM 526 C CA . TYR A 1 68 ? -2.733 7.985 3.116 1.00 94.38 68 TYR A CA 1
ATOM 527 C C . TYR A 1 68 ? -3.908 8.889 3.533 1.00 94.38 68 TYR A C 1
ATOM 529 O O . TYR A 1 68 ? -4.732 8.517 4.375 1.00 94.38 68 TYR A O 1
ATOM 537 N N . ALA A 1 69 ? -3.968 10.128 3.035 1.00 95.31 69 ALA A N 1
ATOM 538 C CA . ALA A 1 69 ? -4.991 11.096 3.438 1.00 95.31 69 ALA A CA 1
ATOM 539 C C . ALA A 1 69 ? -6.425 10.569 3.221 1.00 95.31 69 ALA A C 1
ATOM 541 O O . ALA A 1 69 ? -7.279 10.715 4.100 1.00 95.31 69 ALA A O 1
ATOM 542 N N . GLU A 1 70 ? -6.686 9.893 2.101 1.00 97.56 70 GLU A N 1
ATOM 543 C CA . GLU A 1 70 ? -8.000 9.317 1.802 1.00 97.56 70 GLU A CA 1
ATOM 544 C C . GLU A 1 70 ? -8.344 8.145 2.734 1.00 97.56 70 GLU A C 1
ATOM 546 O O . GLU A 1 70 ? -9.460 8.050 3.251 1.00 97.56 70 GLU A O 1
ATOM 551 N N . GLU A 1 71 ? -7.387 7.261 3.006 1.00 96.56 71 GLU A N 1
ATOM 552 C CA . GLU A 1 71 ? -7.527 6.136 3.933 1.00 96.56 71 GLU A CA 1
ATOM 553 C C . GLU A 1 71 ? -7.803 6.629 5.352 1.00 96.56 71 GLU A C 1
ATOM 555 O O . GLU A 1 71 ? -8.736 6.155 6.002 1.00 96.56 71 GLU A O 1
ATOM 560 N N . THR A 1 72 ? -7.045 7.624 5.820 1.00 96.88 72 THR A N 1
ATOM 561 C CA . THR A 1 72 ? -7.239 8.198 7.157 1.00 96.88 72 THR A CA 1
ATOM 562 C C . THR A 1 72 ? -8.609 8.859 7.287 1.00 96.88 72 THR A C 1
ATOM 564 O O . THR A 1 72 ? -9.247 8.734 8.332 1.00 96.88 72 THR A O 1
ATOM 567 N N . ALA A 1 73 ? -9.111 9.521 6.238 1.00 97.12 73 ALA A N 1
ATOM 568 C CA . ALA A 1 73 ? -10.462 10.076 6.226 1.00 97.12 73 ALA A CA 1
ATOM 569 C C . ALA A 1 73 ? -11.532 8.973 6.322 1.00 97.12 73 ALA A C 1
ATOM 571 O O . ALA A 1 73 ? -12.460 9.089 7.125 1.00 97.12 73 ALA A O 1
ATOM 572 N N . ARG A 1 74 ? -11.377 7.874 5.569 1.00 95.75 74 ARG A N 1
ATOM 573 C CA . ARG A 1 74 ? -12.285 6.712 5.620 1.00 95.75 74 ARG A CA 1
ATOM 574 C C . ARG A 1 74 ? -12.281 6.016 6.983 1.00 95.75 74 ARG A C 1
ATOM 576 O O . ARG A 1 74 ? -13.350 5.683 7.496 1.00 95.75 74 ARG A O 1
ATOM 583 N N . ALA A 1 75 ? -11.109 5.832 7.587 1.00 94.38 75 ALA A N 1
ATOM 584 C CA . ALA A 1 75 ? -10.976 5.238 8.915 1.00 94.38 75 ALA A CA 1
ATOM 585 C C . ALA A 1 75 ? -11.641 6.117 9.990 1.00 94.38 75 ALA A C 1
ATOM 587 O O . ALA A 1 75 ? -12.456 5.625 10.768 1.00 94.38 75 ALA A O 1
ATOM 588 N N . ARG A 1 76 ? -11.407 7.439 9.962 1.00 94.44 76 ARG A N 1
ATOM 589 C CA . ARG A 1 76 ? -12.081 8.392 10.866 1.00 94.44 76 ARG A CA 1
ATOM 590 C C . ARG A 1 76 ? -13.599 8.383 10.693 1.00 94.44 76 ARG A C 1
ATOM 592 O O . ARG A 1 76 ? -14.322 8.371 11.682 1.00 94.44 76 ARG A O 1
ATOM 599 N N . ALA A 1 77 ? -14.091 8.358 9.452 1.00 94.69 77 ALA A N 1
ATOM 600 C CA . ALA A 1 77 ? -15.525 8.271 9.163 1.00 94.69 77 ALA A CA 1
ATOM 601 C C . ALA A 1 77 ? -16.161 6.965 9.675 1.00 94.69 77 ALA A C 1
ATOM 603 O O . ALA A 1 77 ? -17.361 6.926 9.931 1.00 94.69 77 ALA A O 1
ATOM 604 N N . SER A 1 78 ? -15.350 5.920 9.854 1.00 91.06 78 SER A N 1
ATOM 605 C CA . SER A 1 78 ? -15.754 4.632 10.428 1.00 91.06 78 SER A CA 1
ATOM 606 C C . SER A 1 78 ? -15.628 4.589 11.959 1.00 91.06 78 SER A C 1
ATOM 608 O O . SER A 1 78 ? -15.856 3.541 12.552 1.00 91.06 78 SER A O 1
ATOM 610 N N . GLY A 1 79 ? -15.264 5.704 12.605 1.00 91.88 79 GLY A N 1
ATOM 611 C CA . GLY A 1 79 ? -15.096 5.803 14.059 1.00 91.88 79 GLY A CA 1
ATOM 612 C C . GLY A 1 79 ? -13.774 5.248 14.594 1.00 91.88 79 GLY A C 1
ATOM 613 O O . GLY A 1 79 ? -13.577 5.227 15.804 1.00 91.88 79 GLY A O 1
ATOM 614 N N . TRP A 1 80 ? -12.857 4.820 13.725 1.00 93.00 80 TRP A N 1
ATOM 615 C CA . TRP A 1 80 ? -11.613 4.181 14.152 1.00 93.00 80 TRP A CA 1
ATOM 616 C C . TRP A 1 80 ? -10.657 5.194 14.784 1.00 93.00 80 TRP A C 1
ATOM 618 O O . TRP A 1 80 ? -10.593 6.356 14.364 1.00 93.00 80 TRP A O 1
ATOM 628 N N . ARG A 1 81 ? -9.837 4.739 15.742 1.00 93.00 81 ARG A N 1
ATOM 629 C CA . ARG A 1 81 ? -8.661 5.508 16.175 1.00 93.00 81 ARG A CA 1
ATOM 630 C C . ARG A 1 81 ? -7.731 5.664 14.974 1.00 93.00 81 ARG A C 1
ATOM 632 O O . ARG A 1 81 ? -7.353 4.671 14.361 1.00 93.00 81 ARG A O 1
ATOM 639 N N . VAL A 1 82 ? -7.343 6.896 14.654 1.00 94.88 82 VAL A N 1
ATOM 640 C CA . VAL A 1 82 ? -6.414 7.176 13.553 1.00 94.88 82 VAL A CA 1
ATOM 641 C C . VAL A 1 82 ? -5.231 7.978 14.053 1.00 94.88 82 VAL A C 1
ATOM 643 O O . VAL A 1 82 ? -5.414 9.036 14.654 1.00 94.88 82 VAL A O 1
ATOM 646 N N . GLU A 1 83 ? -4.033 7.505 13.739 1.00 94.38 83 GLU A N 1
ATOM 647 C CA . GLU A 1 83 ? -2.775 8.176 14.045 1.00 94.38 83 GLU A CA 1
ATOM 648 C C . GLU A 1 83 ? -1.918 8.280 12.785 1.00 94.38 83 GLU A C 1
ATOM 650 O O . GLU A 1 83 ? -1.992 7.436 11.891 1.00 94.38 83 GLU A O 1
ATOM 655 N N . VAL A 1 84 ? -1.153 9.364 12.681 1.00 94.88 84 VAL A N 1
ATOM 656 C CA . VAL A 1 84 ? -0.266 9.621 11.545 1.00 94.88 84 VAL A CA 1
ATOM 657 C C . VAL A 1 84 ? 1.131 9.814 12.103 1.00 94.88 84 VAL A C 1
ATOM 659 O O . VAL A 1 84 ? 1.386 10.805 12.787 1.00 94.88 84 VAL A O 1
ATOM 662 N N . LEU A 1 85 ? 2.023 8.873 11.811 1.00 92.94 85 LEU A N 1
ATOM 663 C CA . LEU A 1 85 ? 3.436 9.007 12.129 1.00 92.94 85 LEU A CA 1
ATOM 664 C C . LEU A 1 85 ? 4.155 9.666 10.953 1.00 92.94 85 LEU A C 1
ATOM 666 O O . LEU A 1 85 ? 3.894 9.301 9.801 1.00 92.94 85 LEU A O 1
ATOM 670 N N . PRO A 1 86 ? 5.069 10.617 11.200 1.00 91.81 86 PRO A N 1
ATOM 671 C CA . PRO A 1 86 ? 5.988 11.062 10.167 1.00 91.81 86 PRO A CA 1
ATOM 672 C C . PRO A 1 86 ? 6.901 9.883 9.806 1.00 91.81 86 PRO A C 1
ATOM 674 O O . PRO A 1 86 ? 7.767 9.501 10.587 1.00 91.81 86 PRO A O 1
ATOM 677 N N . GLY A 1 87 ? 6.680 9.276 8.641 1.00 91.25 87 GLY A N 1
ATOM 678 C CA . GLY A 1 87 ? 7.373 8.058 8.243 1.00 91.25 87 GLY A CA 1
ATOM 679 C C . GLY A 1 87 ? 7.241 7.762 6.756 1.00 91.25 87 GLY A C 1
ATOM 680 O O . GLY A 1 87 ? 6.452 8.381 6.044 1.00 91.25 87 GLY A O 1
ATOM 681 N N . GLU A 1 88 ? 8.033 6.797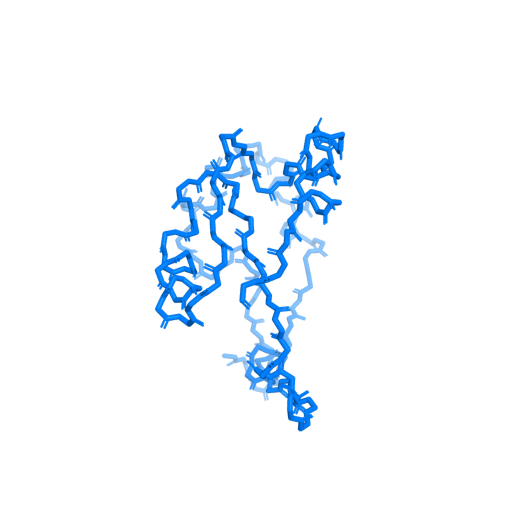 6.305 1.00 91.62 88 GLU A N 1
ATOM 682 C CA . GLU A 1 88 ? 8.109 6.367 4.908 1.00 91.62 88 GLU A CA 1
ATOM 683 C C . GLU A 1 88 ? 7.097 5.257 4.593 1.00 91.62 88 GLU A C 1
ATOM 685 O O . GLU A 1 88 ? 6.517 4.641 5.486 1.00 91.62 88 GLU A O 1
ATOM 690 N N . HIS A 1 89 ? 6.938 4.909 3.314 1.00 91.06 89 HIS A N 1
ATOM 691 C CA . HIS A 1 89 ? 6.031 3.828 2.908 1.00 91.06 89 HIS A CA 1
ATOM 692 C C . HIS A 1 89 ? 6.275 2.508 3.670 1.00 91.06 89 HIS A C 1
ATOM 694 O O . HIS A 1 89 ? 5.327 1.832 4.059 1.00 91.06 89 HIS A O 1
ATOM 700 N N . LEU A 1 90 ? 7.543 2.172 3.940 1.00 94.00 90 LEU A N 1
ATOM 701 C CA . LEU A 1 90 ? 7.946 0.980 4.695 1.00 94.00 90 LEU A CA 1
ATOM 702 C C . LEU A 1 90 ? 8.395 1.309 6.126 1.00 94.00 90 LEU A C 1
ATOM 704 O O . LEU A 1 90 ? 9.315 0.673 6.640 1.00 94.00 90 LEU A O 1
ATOM 708 N N . HIS A 1 91 ? 7.770 2.291 6.787 1.00 95.06 91 HIS A N 1
ATOM 709 C CA . HIS A 1 91 ? 8.208 2.733 8.116 1.00 95.06 91 HIS A CA 1
ATOM 710 C C . HIS A 1 91 ? 8.217 1.613 9.169 1.00 95.06 91 HIS A C 1
ATOM 712 O O . HIS A 1 91 ? 9.077 1.618 10.039 1.00 95.06 91 HIS A O 1
ATOM 718 N N . LEU A 1 92 ? 7.376 0.583 9.012 1.00 94.38 92 LEU A N 1
ATOM 719 C CA . LEU A 1 92 ? 7.395 -0.636 9.837 1.00 94.38 92 LEU A CA 1
ATOM 720 C C . LEU A 1 92 ? 8.741 -1.389 9.845 1.00 94.38 92 LEU A C 1
ATOM 722 O O . LEU A 1 92 ? 8.993 -2.176 10.749 1.00 94.38 92 LEU A O 1
ATOM 726 N N . VAL A 1 93 ? 9.588 -1.186 8.831 1.00 97.12 93 VAL A N 1
ATOM 727 C CA . VAL A 1 93 ? 10.952 -1.738 8.758 1.00 97.12 93 VAL A CA 1
ATOM 728 C C . VAL A 1 93 ? 11.992 -0.712 9.219 1.00 97.12 93 VAL A C 1
ATOM 730 O O . VAL A 1 93 ? 13.051 -1.094 9.706 1.00 97.12 93 VAL A O 1
ATOM 733 N N . VAL A 1 94 ? 11.703 0.581 9.052 1.00 96.56 94 VAL A N 1
ATOM 734 C CA . VAL A 1 94 ? 12.608 1.685 9.410 1.00 96.56 94 VAL A CA 1
ATOM 735 C C . VAL A 1 94 ? 12.652 1.891 10.924 1.00 96.56 94 VAL A C 1
ATOM 737 O O . VAL A 1 94 ? 13.740 2.004 11.480 1.00 96.56 94 VAL A O 1
ATOM 740 N N . ASP A 1 95 ? 11.486 1.920 11.569 1.00 95.75 95 ASP A N 1
ATOM 741 C CA . ASP A 1 95 ? 11.324 2.070 13.015 1.00 95.75 95 ASP A CA 1
ATOM 742 C C . ASP A 1 95 ? 10.263 1.078 13.530 1.00 95.75 95 ASP A C 1
ATOM 744 O O . ASP A 1 95 ? 9.093 1.423 13.732 1.00 95.75 95 ASP A O 1
ATOM 748 N N . PRO A 1 96 ? 10.636 -0.204 13.673 1.00 96.31 96 PRO A N 1
ATOM 749 C CA . PRO A 1 96 ? 9.704 -1.234 14.111 1.00 96.31 96 PRO A CA 1
ATOM 750 C C . PRO A 1 96 ? 9.230 -1.027 15.554 1.00 96.31 96 PRO A C 1
ATOM 752 O O . PRO A 1 96 ? 8.127 -1.462 15.877 1.00 96.31 96 PRO A O 1
ATOM 755 N N . GLU A 1 97 ? 10.030 -0.381 16.410 1.00 95.56 97 GLU A N 1
ATOM 756 C CA . GLU A 1 97 ? 9.683 -0.135 17.814 1.00 95.56 97 GLU A CA 1
A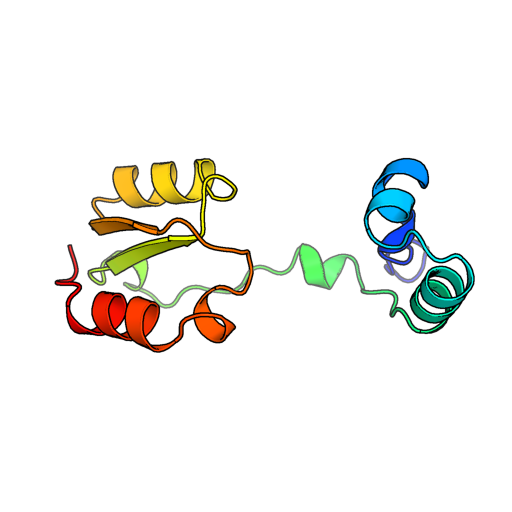TOM 757 C C . GLU A 1 97 ? 8.551 0.890 17.910 1.00 95.56 97 GLU A C 1
ATOM 759 O O . GLU A 1 97 ? 7.508 0.576 18.479 1.00 95.56 97 GLU A O 1
ATOM 764 N N . ALA A 1 98 ? 8.674 2.043 17.243 1.00 91.94 98 ALA A N 1
ATOM 765 C CA . ALA A 1 98 ? 7.617 3.057 17.240 1.00 91.94 98 ALA A CA 1
ATOM 766 C C . ALA A 1 98 ? 6.285 2.531 16.671 1.00 91.94 98 ALA A C 1
ATOM 768 O O . ALA A 1 98 ? 5.203 2.862 17.163 1.00 91.94 98 ALA A O 1
ATOM 769 N N . VAL A 1 99 ? 6.343 1.687 15.633 1.00 94.94 99 VAL A N 1
ATOM 770 C CA . VAL A 1 99 ? 5.143 1.061 15.057 1.00 94.94 99 VAL A CA 1
ATOM 771 C C . VAL A 1 99 ? 4.552 0.012 16.002 1.00 94.94 99 VAL A C 1
ATOM 773 O O . VAL A 1 99 ? 3.330 -0.052 16.147 1.00 94.94 99 VAL A O 1
ATOM 776 N N . ALA A 1 100 ? 5.387 -0.805 16.649 1.00 95.19 100 ALA A N 1
ATOM 777 C CA . ALA A 1 100 ? 4.930 -1.805 17.609 1.00 95.19 100 ALA A CA 1
ATOM 778 C C . ALA A 1 100 ? 4.270 -1.159 18.831 1.00 95.19 100 ALA A C 1
ATOM 780 O O . ALA A 1 100 ? 3.207 -1.626 19.243 1.00 95.19 100 ALA A O 1
ATOM 781 N N . ASP A 1 101 ? 4.839 -0.069 19.348 1.00 93.31 101 ASP A N 1
ATOM 782 C CA . ASP A 1 101 ? 4.271 0.694 20.459 1.00 93.31 101 ASP A CA 1
ATOM 783 C C . ASP A 1 101 ? 2.853 1.164 20.122 1.00 93.31 101 ASP A C 1
ATOM 785 O O . ASP A 1 101 ? 1.927 0.903 20.886 1.00 93.31 101 ASP A O 1
ATOM 789 N N . PHE A 1 102 ? 2.626 1.729 18.928 1.00 90.75 102 PHE A N 1
ATOM 790 C CA . PHE A 1 102 ? 1.268 2.071 18.490 1.00 90.75 102 PHE A CA 1
ATOM 791 C C . PHE A 1 102 ? 0.336 0.854 18.472 1.00 90.75 102 PHE A C 1
ATOM 793 O O . PHE A 1 102 ? -0.798 0.939 18.936 1.00 90.75 102 PHE A O 1
ATOM 800 N N . VAL A 1 103 ? 0.780 -0.274 17.911 1.00 92.12 103 VAL A N 1
ATOM 801 C CA . VAL A 1 103 ? -0.062 -1.474 17.776 1.00 92.12 103 VAL A CA 1
ATOM 802 C C . VAL A 1 103 ? -0.447 -2.043 19.144 1.00 92.12 103 VAL A C 1
ATOM 804 O O . VAL A 1 103 ? -1.578 -2.495 19.314 1.00 92.12 103 VAL A O 1
ATOM 807 N N . VAL A 1 104 ? 0.470 -2.021 20.113 1.00 92.75 104 VAL A N 1
ATOM 808 C C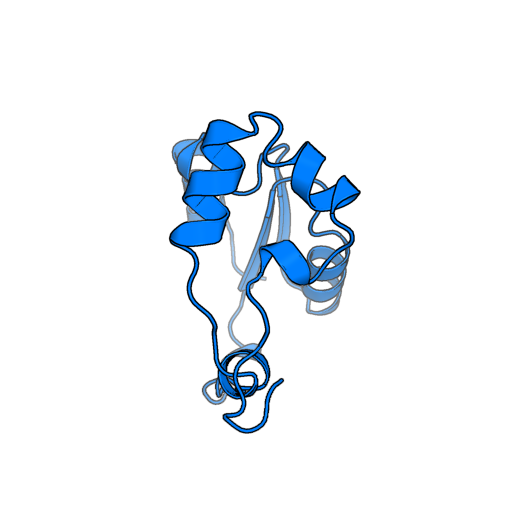A . VAL A 1 104 ? 0.233 -2.514 21.476 1.00 92.75 104 VAL A CA 1
ATOM 809 C C . VAL A 1 104 ? -0.619 -1.532 22.285 1.00 92.75 104 VAL A C 1
ATOM 811 O O . VAL A 1 104 ? -1.528 -1.962 22.998 1.00 92.75 104 VAL A O 1
ATOM 814 N N . ASP A 1 105 ? -0.374 -0.230 22.138 1.00 84.69 105 ASP A N 1
ATOM 815 C CA . ASP A 1 105 ? -1.044 0.830 22.898 1.00 84.69 105 ASP A CA 1
ATOM 816 C C . ASP A 1 105 ? -2.347 1.320 22.259 1.00 84.69 105 ASP A C 1
ATOM 818 O O . ASP A 1 105 ? -2.994 2.217 22.806 1.00 84.69 105 ASP A O 1
ATOM 822 N N . ALA A 1 106 ? -2.754 0.786 21.106 1.00 73.69 106 ALA A N 1
ATOM 823 C CA . ALA A 1 106 ? -4.004 1.158 20.457 1.00 73.69 106 ALA A CA 1
ATOM 824 C C . ALA A 1 106 ? -5.202 0.465 21.141 1.00 73.69 106 ALA A C 1
ATOM 826 O O . ALA A 1 106 ? -5.499 -0.690 20.822 1.00 73.69 106 ALA A O 1
ATOM 827 N N . PRO A 1 107 ? -5.979 1.141 22.022 1.00 63.50 107 PRO A N 1
ATOM 828 C CA . PRO A 1 107 ? -7.324 0.686 22.305 1.00 63.50 107 PRO A CA 1
ATOM 829 C C . PRO A 1 107 ? -8.108 0.766 20.998 1.00 63.50 107 PRO A C 1
ATOM 831 O O . PRO A 1 107 ? -8.130 1.797 20.318 1.00 63.50 107 PRO A O 1
ATOM 834 N N . ALA A 1 108 ? -8.725 -0.348 20.642 1.00 61.78 108 ALA A N 1
ATOM 835 C CA . ALA A 1 108 ? -9.605 -0.420 19.499 1.00 61.78 108 ALA A CA 1
ATOM 836 C C . ALA A 1 108 ? -10.835 0.488 19.754 1.00 61.78 108 ALA A C 1
ATOM 838 O O . ALA A 1 108 ? -11.377 0.483 20.864 1.00 61.78 108 ALA A O 1
ATOM 839 N N . GLY A 1 109 ? -11.191 1.323 18.766 1.00 58.44 109 GLY A N 1
ATOM 840 C CA . GLY A 1 109 ? -12.318 2.271 18.824 1.00 58.44 109 GLY A CA 1
ATOM 841 C C . GLY A 1 109 ? -13.650 1.652 18.436 1.00 58.44 109 GLY A C 1
ATOM 842 O O . GLY A 1 109 ? -13.624 0.627 17.716 1.00 58.44 109 GLY A O 1
#